Protein AF-A0A3N5FZA3-F1 (afdb_monomer_lite)

Radius of gyration: 13.96 Å; chains: 1; bounding box: 28×18×37 Å

Foldseek 3Di:
DDDPVVCVDPVHDPVVVCVVVVVVVLCVVQPVVLPPVCVVPVPVSVVSVVVSCVVVVNVD

Sequence (60 aa):
MPDTTFLSWPFFEDAHRSLARDLDAWCKREIAPLEGHEDEDLDGTCREIVRRLGEGGWLR

Secondary structure (DSSP, 8-state):
----GGGGSTT--HHHHHHHHHHHHHHHHHTGGGTTSHHHHHHHHHHHHHHHHHHTT---

pLDDT: mean 93.22, std 6.22, range [62.38, 97.56]

Structure (mmCIF, N/CA/C/O backbone):
data_AF-A0A3N5FZA3-F1
#
_entry.id   AF-A0A3N5FZA3-F1
#
loop_
_atom_site.group_PDB
_atom_site.id
_atom_site.type_symbol
_atom_site.label_atom_id
_atom_site.label_alt_id
_atom_site.label_comp_id
_atom_site.label_asym_id
_atom_site.label_entity_id
_atom_site.label_seq_id
_atom_site.pdbx_PDB_ins_code
_atom_site.Cartn_x
_atom_site.Cartn_y
_atom_site.Cartn_z
_atom_site.occupancy
_atom_site.B_iso_or_equiv
_atom_site.auth_seq_id
_atom_site.auth_comp_id
_atom_site.auth_asym_id
_atom_site.auth_atom_id
_atom_site.pdbx_PDB_model_num
ATOM 1 N N . MET A 1 1 ? 11.188 -4.889 7.242 1.00 62.38 1 MET A N 1
ATOM 2 C CA . MET A 1 1 ? 9.772 -4.514 7.448 1.00 62.38 1 MET A CA 1
ATOM 3 C C . MET A 1 1 ? 9.770 -3.142 8.097 1.00 62.38 1 MET A C 1
ATOM 5 O O . MET A 1 1 ? 10.499 -2.997 9.073 1.00 62.38 1 MET A O 1
ATOM 9 N N . PRO A 1 2 ? 9.063 -2.147 7.540 1.00 74.06 2 PRO A N 1
ATOM 10 C CA . PRO A 1 2 ? 8.939 -0.844 8.184 1.00 74.06 2 PRO A CA 1
ATOM 11 C C . PRO A 1 2 ? 8.227 -0.987 9.536 1.00 74.06 2 PRO A C 1
ATOM 13 O O . PRO A 1 2 ? 7.457 -1.929 9.743 1.00 74.06 2 PRO A O 1
ATOM 16 N N . ASP A 1 3 ? 8.510 -0.071 10.460 1.0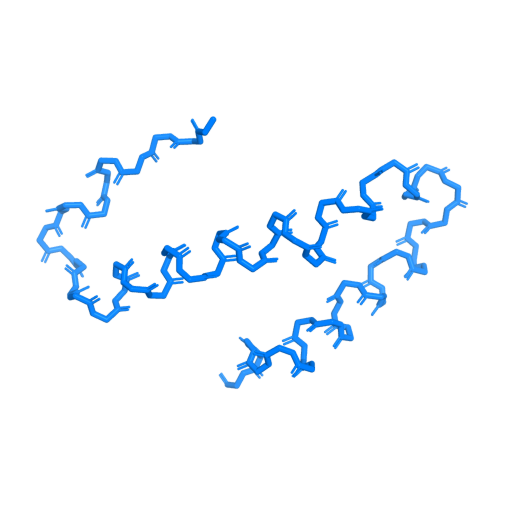0 88.25 3 ASP A N 1
ATOM 17 C CA . ASP A 1 3 ? 7.801 -0.007 11.736 1.00 88.25 3 ASP A CA 1
ATOM 18 C C . ASP A 1 3 ? 6.307 0.229 11.485 1.00 88.25 3 ASP A C 1
ATOM 20 O O . ASP A 1 3 ? 5.955 1.118 10.718 1.00 88.25 3 ASP A O 1
ATOM 24 N N . THR A 1 4 ? 5.434 -0.566 12.109 1.00 90.38 4 THR A N 1
ATOM 25 C CA . THR A 1 4 ? 3.966 -0.443 11.980 1.00 90.38 4 THR A CA 1
ATOM 26 C C . THR A 1 4 ? 3.292 -0.092 13.305 1.00 90.38 4 THR A C 1
ATOM 28 O O . THR A 1 4 ? 2.063 -0.099 13.403 1.00 90.38 4 THR A O 1
ATOM 31 N N . THR A 1 5 ? 4.072 0.249 14.339 1.00 92.44 5 THR A N 1
ATOM 32 C CA . THR A 1 5 ? 3.537 0.544 15.677 1.00 92.44 5 THR A CA 1
ATOM 33 C C . THR A 1 5 ? 2.623 1.766 15.662 1.00 92.44 5 THR A C 1
ATOM 35 O O . THR A 1 5 ? 1.647 1.809 16.412 1.00 92.44 5 THR A O 1
ATOM 38 N N . PHE A 1 6 ? 2.853 2.701 14.735 1.00 92.56 6 PHE A N 1
ATOM 39 C CA . PHE A 1 6 ? 2.008 3.873 14.511 1.00 92.56 6 PHE A CA 1
ATOM 40 C C . PHE A 1 6 ? 0.551 3.527 14.172 1.00 92.56 6 PHE A C 1
ATOM 42 O O . PHE A 1 6 ? -0.351 4.299 14.488 1.00 92.56 6 PHE A O 1
ATOM 49 N N . LEU A 1 7 ? 0.280 2.348 13.593 1.00 94.31 7 LEU A N 1
ATOM 50 C CA . LEU A 1 7 ? -1.094 1.930 13.321 1.00 94.31 7 LEU A CA 1
ATOM 51 C C . LEU A 1 7 ? -1.889 1.777 14.621 1.00 94.31 7 LEU A C 1
ATOM 53 O O . LEU A 1 7 ? -3.100 1.916 14.595 1.00 94.31 7 LEU A O 1
ATOM 57 N N . SER A 1 8 ? -1.260 1.496 15.772 1.00 93.94 8 SER A N 1
ATOM 58 C CA . SER A 1 8 ? -1.917 1.379 17.096 1.00 93.94 8 SER A CA 1
ATOM 59 C C . SER A 1 8 ? -2.449 2.692 17.674 1.00 93.94 8 SER A C 1
ATOM 61 O O . SER A 1 8 ? -3.173 2.668 18.665 1.00 93.94 8 SER A O 1
ATOM 63 N N . TRP A 1 9 ? -2.134 3.829 17.056 1.00 96.19 9 TRP A N 1
ATOM 64 C CA . TRP A 1 9 ? -2.566 5.134 17.538 1.00 96.19 9 TRP A CA 1
ATOM 65 C C . TRP A 1 9 ? -4.090 5.308 17.465 1.00 96.19 9 TRP A C 1
ATOM 67 O O . TRP A 1 9 ? -4.734 4.729 16.586 1.00 96.19 9 TRP A O 1
ATOM 77 N N . PRO A 1 10 ? -4.678 6.157 18.333 1.00 95.56 10 PRO A N 1
ATOM 78 C CA . PRO A 1 10 ? -6.130 6.349 18.425 1.00 95.56 10 PRO A CA 1
ATOM 79 C C . PRO A 1 10 ? -6.754 7.058 17.208 1.00 95.56 10 PRO A C 1
ATOM 81 O O . PRO A 1 10 ? -7.934 7.388 17.232 1.00 95.56 10 PRO A O 1
ATOM 84 N N . PHE A 1 11 ? -5.978 7.298 16.149 1.00 96.12 11 PHE A N 1
ATOM 85 C CA . PHE A 1 11 ? -6.445 7.852 14.879 1.00 96.12 11 PHE A CA 1
ATOM 86 C C . PHE A 1 11 ? -6.927 6.776 13.896 1.00 96.12 11 PHE A C 1
ATOM 88 O O . PHE A 1 11 ? -7.665 7.095 12.969 1.00 96.12 11 PHE A O 1
ATOM 95 N N . PHE A 1 12 ? -6.504 5.517 14.070 1.00 97.06 12 PHE A N 1
ATOM 96 C CA . PHE A 1 12 ? -6.748 4.450 13.100 1.00 97.06 12 PHE A CA 1
ATOM 97 C C . PHE A 1 12 ? -7.729 3.398 13.616 1.00 97.06 12 PHE A C 1
ATOM 99 O O . PHE A 1 12 ? -7.456 2.661 14.568 1.00 97.06 12 PHE A O 1
ATOM 106 N N . GLU A 1 13 ? -8.842 3.278 12.902 1.00 97.56 13 GLU A N 1
ATOM 107 C CA . GLU A 1 13 ? -9.803 2.180 13.033 1.00 97.56 13 GLU A CA 1
ATOM 108 C C . GLU A 1 13 ? -9.279 0.851 12.453 1.00 97.56 13 GLU A C 1
ATOM 110 O O . GLU A 1 13 ? -8.331 0.822 11.661 1.00 97.56 13 GLU A O 1
ATOM 115 N N . ASP A 1 14 ? -9.948 -0.256 12.783 1.00 96.81 14 ASP A N 1
ATOM 116 C CA . ASP A 1 14 ? -9.593 -1.606 12.318 1.00 96.81 14 ASP A CA 1
ATOM 117 C C . ASP A 1 14 ? -9.616 -1.760 10.791 1.00 96.81 14 ASP A C 1
ATOM 119 O O . ASP A 1 14 ? -8.839 -2.544 10.232 1.00 96.81 14 ASP A O 1
ATOM 123 N N . ALA A 1 15 ? -10.447 -0.972 10.103 1.00 96.50 15 ALA A N 1
ATOM 124 C CA . ALA A 1 15 ? -10.466 -0.911 8.645 1.00 96.50 15 ALA A CA 1
ATOM 125 C C . ALA A 1 15 ? -9.114 -0.441 8.081 1.00 96.50 15 ALA A C 1
ATOM 127 O O . ALA A 1 15 ? -8.585 -1.061 7.162 1.00 96.50 15 ALA A O 1
ATOM 128 N N . HIS A 1 16 ? -8.493 0.577 8.684 1.00 96.50 16 HIS A N 1
ATOM 129 C CA . HIS A 1 16 ? -7.177 1.075 8.269 1.00 96.50 16 HIS A CA 1
ATOM 130 C C . HIS A 1 16 ? -6.070 0.049 8.528 1.00 96.50 16 HIS A C 1
ATOM 132 O O . HIS A 1 16 ? -5.173 -0.126 7.706 1.00 96.50 16 HIS A O 1
ATOM 138 N N . ARG A 1 17 ? -6.139 -0.669 9.658 1.00 95.81 17 ARG A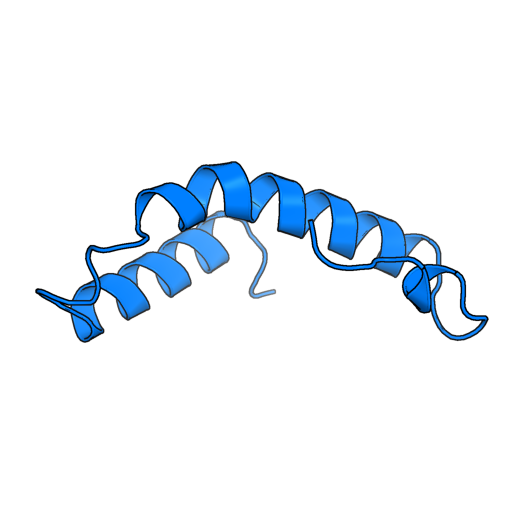 N 1
ATOM 139 C CA . ARG A 1 17 ? -5.182 -1.742 9.990 1.00 95.81 17 ARG A CA 1
ATOM 140 C C . ARG A 1 17 ? -5.268 -2.898 9.003 1.00 95.81 17 ARG A C 1
ATOM 142 O O . ARG A 1 17 ? -4.254 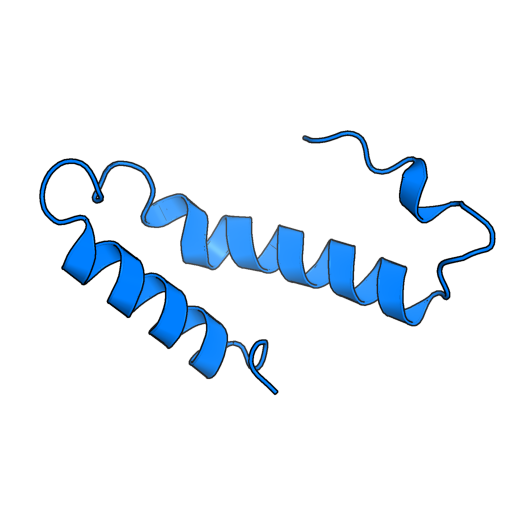-3.507 8.672 1.00 95.81 17 ARG A O 1
ATOM 149 N N . SER A 1 18 ? -6.482 -3.235 8.584 1.00 96.12 18 SER A N 1
ATOM 150 C CA . SER A 1 18 ? -6.715 -4.291 7.601 1.00 96.12 18 SER A CA 1
ATOM 151 C C . SER A 1 18 ? -6.222 -3.846 6.231 1.00 96.12 18 SER A C 1
ATOM 153 O O . SER A 1 18 ? -5.389 -4.536 5.660 1.00 96.12 18 SER A O 1
ATOM 155 N N . LEU A 1 19 ? -6.571 -2.626 5.805 1.00 96.44 19 LEU A N 1
ATOM 156 C CA . LEU A 1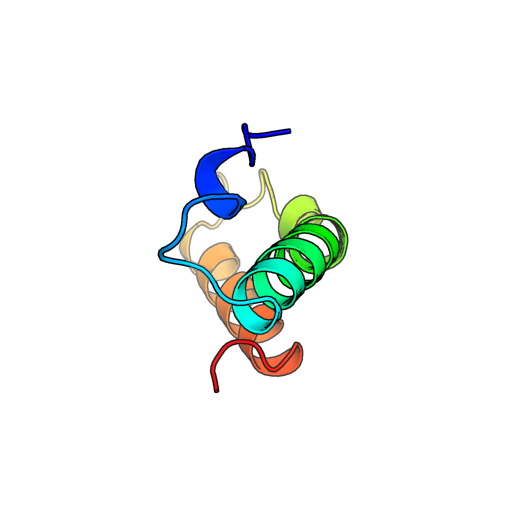 19 ? -6.056 -2.023 4.576 1.00 96.44 19 LEU A CA 1
ATOM 157 C C . LEU A 1 19 ? -4.522 -2.050 4.517 1.00 96.44 19 LEU A C 1
ATOM 159 O O . LEU A 1 19 ? -3.959 -2.508 3.530 1.00 96.44 19 LEU A O 1
ATOM 163 N N . ALA A 1 20 ? -3.842 -1.604 5.576 1.00 95.88 20 ALA A N 1
ATOM 164 C CA . ALA A 1 20 ? -2.382 -1.571 5.618 1.00 95.88 20 ALA A CA 1
ATOM 165 C C . ALA A 1 20 ? -1.757 -2.970 5.496 1.00 95.88 20 ALA A C 1
ATOM 167 O O . ALA A 1 20 ? -0.790 -3.145 4.756 1.00 95.88 20 ALA A O 1
ATOM 168 N N . ARG A 1 21 ? -2.308 -3.969 6.200 1.00 95.19 21 ARG A N 1
ATOM 169 C CA . ARG A 1 21 ? -1.822 -5.358 6.131 1.00 95.19 21 ARG A CA 1
ATOM 170 C C . ARG A 1 21 ? -2.057 -5.973 4.757 1.00 95.19 21 ARG A C 1
ATOM 172 O O . ARG A 1 21 ? -1.148 -6.592 4.208 1.00 95.19 21 ARG A O 1
ATOM 179 N N . ASP A 1 22 ? -3.257 -5.800 4.221 1.00 96.38 22 ASP A N 1
ATOM 180 C CA . ASP A 1 22 ? -3.664 -6.428 2.969 1.00 96.38 22 ASP A CA 1
ATOM 181 C C . ASP A 1 22 ? -2.916 -5.805 1.784 1.00 96.38 22 ASP A C 1
ATOM 183 O O . ASP A 1 22 ? -2.417 -6.533 0.923 1.00 96.38 22 ASP A O 1
ATOM 187 N N . LEU A 1 23 ? -2.752 -4.477 1.781 1.00 96.50 23 LEU A N 1
ATOM 188 C CA . LEU A 1 23 ? -1.989 -3.770 0.756 1.00 96.50 23 LEU A CA 1
ATOM 189 C C . LEU A 1 23 ? -0.493 -4.103 0.827 1.00 96.50 23 LEU A C 1
ATOM 191 O O . LEU A 1 23 ? 0.103 -4.378 -0.208 1.00 96.50 23 LEU A O 1
ATOM 195 N N . ASP A 1 24 ? 0.121 -4.154 2.016 1.00 95.50 24 ASP A N 1
ATOM 196 C CA . ASP A 1 24 ? 1.533 -4.552 2.164 1.00 95.50 24 ASP A CA 1
ATOM 197 C C . ASP A 1 24 ? 1.773 -5.989 1.668 1.00 95.50 24 ASP A C 1
ATOM 199 O O . ASP A 1 24 ? 2.713 -6.249 0.911 1.00 95.50 24 ASP A O 1
ATOM 203 N N . ALA A 1 25 ? 0.891 -6.925 2.035 1.00 96.06 25 ALA A N 1
ATOM 204 C CA . ALA A 1 25 ? 0.963 -8.304 1.558 1.00 96.06 25 ALA A CA 1
ATOM 205 C C . ALA A 1 25 ? 0.772 -8.402 0.036 1.00 96.06 25 ALA A C 1
ATOM 207 O O . ALA A 1 25 ? 1.437 -9.205 -0.624 1.00 96.06 25 ALA A O 1
ATOM 208 N N . TRP A 1 26 ? -0.122 -7.590 -0.529 1.00 97.12 26 TRP A N 1
ATOM 209 C CA . TRP A 1 26 ? -0.346 -7.523 -1.968 1.00 97.12 26 TRP A CA 1
ATOM 210 C C . TRP A 1 26 ? 0.861 -6.923 -2.701 1.00 97.12 26 TRP A C 1
ATOM 212 O O . TRP A 1 26 ? 1.347 -7.539 -3.646 1.00 97.12 26 TRP A O 1
ATOM 222 N N . CYS A 1 27 ? 1.424 -5.807 -2.229 1.00 96.12 27 CYS A N 1
ATOM 223 C CA . CYS A 1 27 ? 2.595 -5.165 -2.834 1.00 96.12 27 CYS A CA 1
ATOM 224 C C . CYS A 1 27 ? 3.811 -6.095 -2.867 1.00 96.12 27 CYS A C 1
ATOM 226 O O . CYS A 1 27 ? 4.493 -6.175 -3.884 1.00 96.12 27 CYS A O 1
ATOM 228 N N . LYS A 1 28 ? 4.052 -6.871 -1.806 1.00 95.62 28 LYS A N 1
ATOM 229 C CA . LYS A 1 28 ? 5.145 -7.862 -1.785 1.00 95.62 28 LYS A CA 1
ATOM 230 C C . LYS A 1 28 ? 5.006 -8.952 -2.842 1.00 95.62 28 LYS A C 1
ATOM 232 O O . LYS A 1 28 ? 6.006 -9.531 -3.250 1.00 95.62 28 LYS A O 1
ATOM 237 N N . ARG A 1 29 ? 3.779 -9.263 -3.253 1.00 96.19 29 ARG A N 1
ATOM 238 C CA . ARG A 1 29 ? 3.508 -10.286 -4.263 1.00 96.19 29 ARG A CA 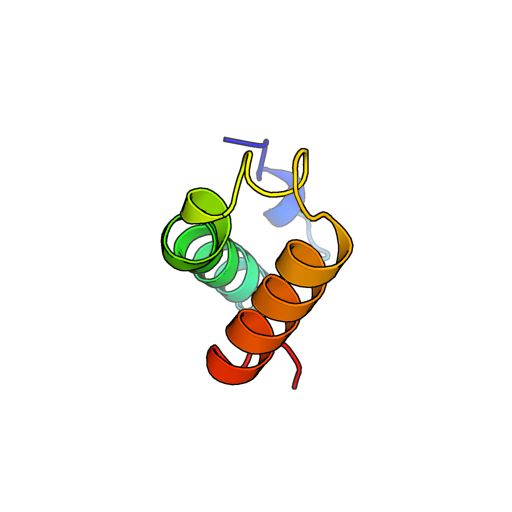1
ATOM 239 C C . ARG A 1 29 ? 3.474 -9.704 -5.673 1.00 96.19 29 ARG A C 1
ATOM 241 O O . ARG A 1 29 ? 4.025 -10.311 -6.579 1.00 96.19 29 ARG A O 1
ATOM 248 N N . GLU A 1 30 ? 2.829 -8.555 -5.849 1.00 96.25 30 GLU A N 1
ATOM 249 C CA . GLU A 1 30 ? 2.505 -8.008 -7.170 1.00 96.25 30 GLU A CA 1
ATOM 250 C C . GLU A 1 30 ? 3.428 -6.867 -7.608 1.00 96.25 30 GLU A C 1
ATOM 252 O O . GLU A 1 30 ? 3.578 -6.651 -8.805 1.00 96.25 30 GLU A O 1
ATOM 257 N N . ILE A 1 31 ? 4.041 -6.127 -6.679 1.00 94.56 31 ILE A N 1
ATOM 258 C CA . ILE A 1 31 ? 4.866 -4.946 -6.987 1.00 94.56 31 ILE A CA 1
ATOM 259 C C . ILE A 1 31 ? 6.352 -5.217 -6.772 1.00 94.56 31 ILE A C 1
ATOM 261 O O . ILE A 1 31 ? 7.139 -4.863 -7.637 1.00 94.56 31 ILE A O 1
ATOM 265 N N . ALA A 1 32 ? 6.741 -5.905 -5.695 1.00 94.25 32 ALA A N 1
ATOM 266 C CA . ALA A 1 32 ? 8.145 -6.243 -5.439 1.00 94.25 32 ALA A CA 1
ATOM 267 C C . ALA A 1 32 ? 8.854 -6.954 -6.618 1.00 94.25 32 ALA A C 1
ATOM 269 O O . ALA A 1 32 ? 10.025 -6.676 -6.845 1.00 94.25 32 ALA A O 1
ATOM 270 N N . PRO A 1 33 ? 8.192 -7.809 -7.430 1.00 93.81 33 PRO A N 1
ATOM 271 C CA . PRO A 1 33 ? 8.829 -8.385 -8.619 1.00 93.81 33 PRO A CA 1
ATOM 272 C C . PRO A 1 33 ? 9.182 -7.381 -9.726 1.00 93.81 33 PRO A C 1
ATOM 274 O O . PRO A 1 33 ? 9.847 -7.767 -10.679 1.00 93.81 33 PRO A O 1
ATOM 277 N N . LEU A 1 34 ? 8.681 -6.144 -9.653 1.00 90.81 34 LEU A N 1
ATOM 278 C CA . LEU A 1 34 ? 8.989 -5.068 -10.596 1.00 90.81 34 LEU A CA 1
ATOM 279 C C . LEU A 1 34 ? 10.189 -4.220 -10.150 1.00 90.81 34 LEU A C 1
ATOM 281 O O . LEU A 1 34 ? 10.665 -3.418 -10.945 1.00 90.81 34 LEU A O 1
ATOM 285 N N . GLU A 1 35 ? 10.670 -4.381 -8.914 1.00 87.56 35 GLU A N 1
ATOM 286 C CA . GLU A 1 35 ? 11.836 -3.647 -8.410 1.00 87.56 35 GLU A CA 1
ATOM 287 C C . GLU A 1 35 ? 13.085 -3.969 -9.249 1.00 87.56 35 GLU A C 1
ATOM 289 O O . GLU A 1 35 ? 13.381 -5.132 -9.532 1.00 87.56 35 GLU A O 1
ATOM 294 N N . GLY A 1 36 ? 13.822 -2.931 -9.641 1.00 84.19 36 GLY A N 1
ATOM 295 C CA . GLY A 1 36 ? 15.021 -3.014 -10.478 1.00 84.19 36 GLY A CA 1
ATOM 296 C C . GLY A 1 36 ? 14.758 -2.904 -11.983 1.00 84.19 36 GLY A C 1
ATOM 297 O O . GLY A 1 36 ? 15.708 -2.759 -12.748 1.00 84.19 36 GLY A O 1
ATOM 298 N N . HIS A 1 37 ? 13.497 -2.927 -12.427 1.00 81.50 37 HIS A N 1
ATOM 299 C CA . HIS A 1 37 ? 13.146 -2.674 -13.831 1.00 81.50 37 HIS A CA 1
ATOM 300 C C . HIS A 1 37 ? 13.105 -1.174 -14.166 1.00 81.50 37 HIS A C 1
ATOM 302 O O . HIS A 1 37 ? 13.202 -0.790 -15.335 1.00 81.50 37 HIS A O 1
ATOM 308 N N . GLU A 1 38 ? 12.997 -0.312 -13.153 1.00 82.12 38 GLU A N 1
ATOM 309 C CA . GLU A 1 38 ? 12.933 1.138 -13.323 1.00 82.12 38 GLU A CA 1
ATOM 310 C C . GLU A 1 38 ? 14.231 1.769 -13.851 1.00 82.12 38 GLU A C 1
ATOM 312 O O . GLU A 1 38 ? 14.172 2.834 -14.466 1.00 82.12 38 GLU A O 1
ATOM 317 N N . ASP A 1 39 ? 15.380 1.113 -13.658 1.00 85.06 39 ASP A N 1
ATOM 318 C CA . ASP A 1 39 ? 16.679 1.591 -14.148 1.00 85.06 39 ASP A CA 1
ATOM 319 C C . ASP A 1 39 ? 16.775 1.526 -15.685 1.00 85.06 39 ASP A C 1
ATOM 321 O O . ASP A 1 39 ? 17.512 2.302 -16.299 1.00 85.06 39 ASP A O 1
ATOM 325 N N . GLU A 1 40 ? 16.013 0.624 -16.315 1.00 88.00 40 GLU A N 1
ATOM 326 C CA . GLU A 1 40 ? 15.945 0.461 -17.773 1.00 88.00 40 GLU A CA 1
ATOM 327 C C . GLU A 1 40 ? 14.732 1.178 -18.387 1.00 88.00 40 GLU A C 1
ATOM 329 O O . GLU A 1 40 ? 14.860 1.813 -19.436 1.00 88.00 40 GLU A O 1
ATOM 334 N N . ASP A 1 41 ? 13.562 1.100 -17.742 1.00 93.38 41 ASP A N 1
ATOM 335 C CA . ASP A 1 41 ? 12.327 1.753 -18.194 1.00 93.38 41 ASP A CA 1
ATOM 336 C C . ASP A 1 41 ? 11.453 2.195 -17.011 1.00 93.38 41 ASP A C 1
ATOM 338 O O . ASP A 1 41 ? 10.493 1.529 -16.601 1.00 93.38 41 ASP A O 1
ATOM 342 N N . LEU A 1 42 ? 11.779 3.366 -16.465 1.00 94.19 42 LEU A N 1
ATOM 343 C CA . LEU A 1 42 ? 11.040 3.982 -15.364 1.00 94.19 42 LEU A CA 1
ATOM 344 C C . LEU A 1 42 ? 9.564 4.229 -15.717 1.00 94.19 42 LEU A C 1
ATOM 346 O O . LEU A 1 42 ? 8.673 3.948 -14.911 1.00 94.19 42 LEU A O 1
ATOM 350 N N . ASP A 1 43 ? 9.294 4.738 -16.919 1.00 95.69 43 ASP A N 1
ATOM 351 C CA . ASP A 1 43 ? 7.945 5.103 -17.353 1.00 95.69 43 ASP A CA 1
ATOM 352 C C . ASP A 1 43 ? 7.066 3.861 -17.538 1.00 95.69 43 ASP A C 1
ATOM 354 O O . ASP A 1 43 ? 5.908 3.841 -17.104 1.00 95.69 43 ASP A O 1
ATOM 358 N N . GLY A 1 44 ? 7.598 2.819 -18.184 1.00 96.06 44 GLY A N 1
ATOM 359 C CA . GLY A 1 44 ? 6.926 1.530 -18.332 1.00 96.06 44 GLY A CA 1
ATOM 360 C C . GLY A 1 44 ? 6.645 0.876 -16.984 1.00 96.06 44 GLY A C 1
ATOM 361 O O . GLY A 1 44 ? 5.513 0.451 -16.736 1.00 96.06 44 GLY A O 1
ATOM 362 N N . THR A 1 45 ? 7.624 0.895 -16.077 1.00 95.38 45 THR A N 1
ATOM 363 C CA . THR A 1 45 ? 7.483 0.355 -14.718 1.00 95.38 45 THR A CA 1
ATOM 364 C C . THR A 1 45 ? 6.392 1.090 -13.934 1.00 95.38 45 THR A C 1
ATOM 366 O O . THR A 1 45 ? 5.502 0.455 -13.366 1.00 95.38 45 THR A O 1
ATOM 369 N N . CYS A 1 46 ? 6.359 2.426 -13.981 1.00 95.38 46 CYS A N 1
ATOM 370 C CA . CYS A 1 46 ? 5.300 3.216 -13.344 1.00 95.38 46 CYS A CA 1
ATOM 371 C C . CYS A 1 46 ? 3.905 2.883 -13.896 1.00 95.38 46 CYS A C 1
ATOM 373 O O . CYS A 1 46 ? 2.952 2.719 -13.128 1.00 95.38 46 CYS A O 1
ATOM 375 N N . ARG A 1 47 ? 3.765 2.764 -15.225 1.00 96.38 47 ARG A N 1
ATOM 376 C CA . ARG A 1 47 ? 2.483 2.402 -15.859 1.00 96.38 47 ARG A CA 1
ATOM 377 C C . ARG A 1 47 ? 2.011 1.020 -15.423 1.00 96.38 47 ARG A C 1
ATOM 379 O O . ARG A 1 47 ? 0.827 0.845 -15.138 1.00 96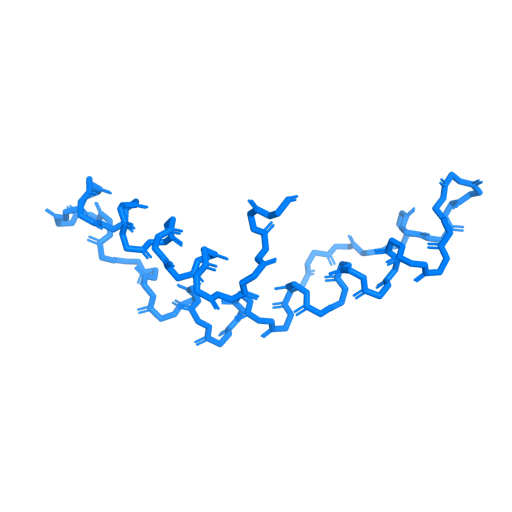.38 47 ARG A O 1
ATOM 386 N N . GLU A 1 48 ? 2.927 0.064 -15.349 1.00 96.38 48 GLU A N 1
ATOM 387 C CA . GLU A 1 48 ? 2.626 -1.298 -14.924 1.00 96.38 48 GLU A CA 1
ATOM 388 C C . GLU A 1 48 ? 2.183 -1.353 -13.456 1.00 96.38 48 GLU A C 1
ATOM 390 O O . GLU A 1 48 ? 1.185 -2.004 -13.142 1.00 96.38 48 GLU A O 1
ATOM 395 N N . ILE A 1 49 ? 2.846 -0.609 -12.565 1.00 96.19 49 ILE A N 1
ATOM 396 C CA . ILE A 1 49 ? 2.448 -0.493 -11.154 1.00 96.19 49 ILE A CA 1
ATOM 397 C C . ILE A 1 49 ? 1.015 0.042 -11.037 1.00 96.19 49 ILE A C 1
ATOM 399 O O . ILE A 1 49 ? 0.186 -0.552 -10.344 1.00 96.19 49 ILE A O 1
ATOM 403 N N . VAL A 1 50 ? 0.692 1.134 -11.739 1.00 96.44 50 VAL A N 1
ATOM 404 C CA . VAL A 1 50 ? -0.657 1.728 -11.715 1.00 96.44 50 VAL A CA 1
ATOM 405 C C . VAL A 1 50 ? -1.700 0.751 -12.258 1.00 96.44 50 VAL A C 1
ATOM 407 O O . VAL A 1 50 ? -2.771 0.609 -11.665 1.00 96.44 50 VAL A O 1
ATOM 410 N N . ARG A 1 51 ? -1.387 0.033 -13.346 1.00 96.94 51 ARG A N 1
ATOM 411 C CA . ARG A 1 51 ? -2.269 -0.999 -13.907 1.00 96.94 51 ARG A CA 1
ATOM 412 C C . ARG A 1 51 ? -2.559 -2.094 -12.880 1.00 96.94 51 ARG A C 1
ATOM 414 O O . ARG A 1 51 ? -3.728 -2.383 -12.629 1.00 96.94 51 ARG A O 1
ATOM 421 N N . ARG A 1 52 ? -1.524 -2.651 -12.240 1.00 97.25 52 ARG A N 1
ATOM 422 C CA . ARG A 1 52 ? -1.682 -3.691 -11.209 1.00 97.25 52 ARG A CA 1
ATOM 423 C C . ARG A 1 52 ? -2.488 -3.190 -10.016 1.00 97.25 52 ARG A C 1
ATOM 425 O O . ARG A 1 52 ? -3.351 -3.912 -9.531 1.00 97.25 52 ARG A O 1
ATOM 432 N N . LEU A 1 53 ? -2.260 -1.957 -9.560 1.00 97.19 53 LEU A N 1
ATOM 433 C CA . LEU A 1 53 ? -3.038 -1.361 -8.467 1.00 97.19 53 LEU A CA 1
ATOM 434 C C . LEU A 1 53 ? -4.526 -1.230 -8.826 1.00 97.19 53 LEU A C 1
ATOM 436 O O . LEU A 1 53 ? -5.385 -1.521 -7.992 1.00 97.19 53 LEU A O 1
ATOM 440 N N . GLY A 1 54 ? -4.831 -0.836 -10.065 1.00 97.12 54 GLY A N 1
ATOM 441 C CA . GLY A 1 54 ? -6.200 -0.787 -10.580 1.00 97.12 54 GLY A CA 1
ATOM 442 C C . GLY A 1 54 ? -6.855 -2.168 -10.637 1.00 97.12 54 GLY A C 1
ATOM 443 O O . GLY A 1 54 ? -7.965 -2.344 -10.140 1.00 97.12 54 GLY A O 1
ATOM 444 N N . GLU A 1 55 ? -6.149 -3.166 -11.170 1.00 96.56 55 GLU A N 1
ATOM 445 C CA . GLU A 1 55 ? -6.619 -4.559 -11.241 1.00 96.56 55 GLU A CA 1
ATOM 446 C C . GLU A 1 55 ? -6.793 -5.198 -9.858 1.00 96.56 55 GLU A C 1
ATOM 448 O O . GLU A 1 55 ? -7.724 -5.972 -9.643 1.00 96.56 55 GLU A O 1
ATOM 453 N N . GLY A 1 56 ? -5.939 -4.830 -8.901 1.00 94.88 56 GLY A N 1
ATOM 454 C CA . GLY A 1 56 ? -6.043 -5.221 -7.496 1.00 94.88 56 GLY A CA 1
ATOM 455 C C . GLY A 1 56 ? -7.169 -4.521 -6.729 1.00 94.88 56 GLY A C 1
ATOM 456 O O . GLY A 1 56 ? -7.410 -4.865 -5.576 1.00 94.88 56 GLY A O 1
ATOM 457 N N . GLY A 1 57 ? -7.866 -3.561 -7.347 1.00 96.56 57 GLY A N 1
ATOM 458 C CA . GLY A 1 57 ? -8.982 -2.838 -6.736 1.00 96.56 57 GLY A CA 1
ATOM 459 C C . GLY A 1 57 ? -8.573 -1.767 -5.721 1.00 96.56 57 GLY A C 1
ATOM 460 O O . GLY A 1 57 ? -9.419 -1.307 -4.957 1.00 96.56 57 GLY A O 1
ATOM 461 N N . TRP A 1 58 ? -7.302 -1.353 -5.708 1.00 96.75 58 TRP A N 1
ATOM 462 C CA . TRP A 1 58 ? -6.755 -0.404 -4.729 1.00 96.75 58 TRP A CA 1
ATOM 463 C C . TRP A 1 58 ? -6.974 1.070 -5.091 1.00 96.75 58 TRP A C 1
ATOM 465 O O . TRP A 1 58 ? -6.795 1.937 -4.243 1.00 96.75 58 TRP A O 1
ATOM 475 N N . LEU A 1 59 ? -7.356 1.362 -6.338 1.00 94.75 59 LEU A N 1
ATOM 476 C CA . LEU A 1 59 ? -7.543 2.725 -6.860 1.00 94.75 59 LEU A CA 1
ATOM 477 C C . LEU A 1 59 ? -9.017 3.163 -6.888 1.00 94.75 59 LEU A C 1
ATOM 479 O O . LEU A 1 59 ? -9.429 3.892 -7.790 1.00 94.75 59 LEU A O 1
ATOM 483 N N . ARG A 1 60 ? -9.819 2.660 -5.947 1.00 82.31 60 ARG A N 1
ATOM 484 C CA . ARG A 1 60 ? -11.257 2.935 -5.869 1.00 82.31 60 ARG A CA 1
ATOM 485 C C . ARG A 1 60 ? -11.579 4.198 -5.076 1.00 82.31 60 ARG A C 1
ATOM 487 O O . ARG A 1 60 ? -10.943 4.408 -4.024 1.00 82.31 60 ARG A O 1
#